Protein AF-A0A7Y5Q8G9-F1 (afdb_monomer_lite)

Foldseek 3Di:
DDDDDAQVVPVHDDDAFDKDFAKDWDDDPVDPDIDIPFDDDPDRPDSVGTDIDHD

Radius of gyration: 13.32 Å; chains: 1; bounding box: 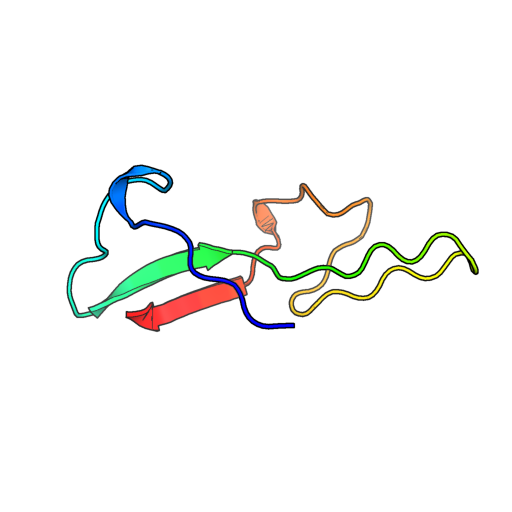28×17×36 Å

Secondary structure (DSSP, 8-state):
------GGGGTSPPPTT-EEEE--EEEETTTTEEEESS--SS-S--GGGPEEEE-

Sequence (55 aa):
MEIAIPWREIGGRPAAGSSRRANLCRQRRAVPELSCWSTTVSGFIEPARFGVWSF

Structure (mmCIF, N/CA/C/O backbone):
data_AF-A0A7Y5Q8G9-F1
#
_entry.id   AF-A0A7Y5Q8G9-F1
#
loop_
_atom_site.group_PDB
_atom_site.id
_atom_site.type_symbol
_atom_site.label_atom_id
_atom_site.label_alt_id
_atom_site.label_comp_id
_atom_site.label_asym_id
_atom_site.label_entity_id
_atom_site.label_seq_id
_atom_site.pdbx_PDB_ins_code
_atom_site.Cartn_x
_atom_site.Cartn_y
_atom_site.Cartn_z
_atom_site.occupancy
_atom_site.B_iso_or_equiv
_atom_site.auth_seq_id
_atom_site.auth_comp_id
_atom_site.auth_asym_id
_atom_site.auth_atom_id
_atom_site.pdbx_PDB_model_num
ATOM 1 N N . MET A 1 1 ? -9.709 1.136 -18.204 1.00 86.25 1 MET A N 1
ATOM 2 C CA . MET A 1 1 ? -10.039 -0.187 -17.636 1.00 86.25 1 MET A CA 1
ATOM 3 C C . MET A 1 1 ? -10.489 0.051 -16.216 1.00 86.25 1 MET A C 1
ATOM 5 O O . MET A 1 1 ? -9.807 0.785 -15.515 1.00 86.25 1 MET A O 1
ATOM 9 N N . GLU A 1 2 ? -11.611 -0.531 -15.826 1.00 94.94 2 GLU A N 1
ATOM 10 C CA . GLU A 1 2 ? -12.098 -0.519 -14.449 1.00 94.94 2 GLU A CA 1
ATOM 11 C C . GLU A 1 2 ? -12.045 -1.950 -13.914 1.00 94.94 2 GLU A C 1
ATOM 13 O O . GLU A 1 2 ? -12.280 -2.895 -14.672 1.00 94.94 2 GLU A O 1
ATOM 18 N N . ILE A 1 3 ? -11.681 -2.113 -12.640 1.00 95.50 3 ILE A N 1
ATOM 19 C CA . ILE A 1 3 ? -11.663 -3.415 -11.971 1.00 95.50 3 ILE A CA 1
ATOM 20 C C . ILE A 1 3 ? -12.384 -3.299 -10.630 1.00 95.50 3 ILE A C 1
ATOM 22 O O . ILE A 1 3 ? -12.214 -2.312 -9.917 1.00 95.50 3 ILE A O 1
ATOM 26 N N . ALA A 1 4 ? -13.122 -4.341 -10.262 1.00 96.31 4 ALA A N 1
ATOM 27 C CA . ALA A 1 4 ? -13.700 -4.498 -8.936 1.00 96.31 4 ALA A CA 1
ATOM 28 C C . ALA A 1 4 ? -13.240 -5.840 -8.359 1.00 96.31 4 ALA A C 1
ATOM 30 O O . ALA A 1 4 ? -13.531 -6.895 -8.921 1.00 96.31 4 ALA A O 1
ATOM 31 N N . ILE A 1 5 ? -12.504 -5.801 -7.247 1.00 95.00 5 ILE A N 1
ATOM 32 C CA . ILE A 1 5 ? -12.027 -6.999 -6.547 1.00 95.00 5 ILE A CA 1
ATOM 33 C C . ILE A 1 5 ? -12.910 -7.202 -5.311 1.00 95.00 5 ILE A C 1
ATOM 35 O O . ILE A 1 5 ? -12.958 -6.311 -4.458 1.00 95.00 5 ILE A O 1
ATOM 39 N N . PRO A 1 6 ? -13.613 -8.341 -5.172 1.00 97.38 6 PRO A N 1
ATOM 40 C CA . PRO A 1 6 ? -14.412 -8.596 -3.983 1.00 97.38 6 PRO A CA 1
ATOM 41 C C . PRO A 1 6 ? -13.528 -8.671 -2.736 1.00 97.38 6 PRO A C 1
ATOM 43 O O . PRO A 1 6 ? -12.536 -9.394 -2.707 1.00 97.38 6 PRO A O 1
ATOM 46 N N . TRP A 1 7 ? -13.933 -7.988 -1.663 1.00 95.56 7 TRP A N 1
ATOM 47 C CA . TRP A 1 7 ? -13.162 -7.931 -0.415 1.00 95.56 7 TRP A CA 1
ATOM 48 C C . TRP A 1 7 ? -12.805 -9.305 0.162 1.00 95.56 7 TRP A C 1
ATOM 50 O O . TRP A 1 7 ? -11.717 -9.482 0.703 1.00 95.56 7 TRP A O 1
ATOM 60 N N . ARG A 1 8 ? -13.699 -10.290 0.021 1.00 96.88 8 ARG A N 1
ATOM 61 C CA . ARG A 1 8 ? -13.477 -11.668 0.489 1.00 96.88 8 ARG A CA 1
ATOM 62 C C . ARG A 1 8 ? -12.246 -12.343 -0.135 1.00 96.88 8 ARG A C 1
ATOM 64 O O . ARG A 1 8 ? -11.633 -13.160 0.534 1.00 96.88 8 ARG A O 1
ATOM 71 N N . GLU A 1 9 ? -11.850 -11.958 -1.349 1.00 96.88 9 GLU A N 1
ATOM 72 C CA . GLU A 1 9 ? -10.692 -12.538 -2.049 1.00 96.88 9 GLU A CA 1
ATOM 73 C C . GLU A 1 9 ? -9.357 -11.958 -1.550 1.00 96.88 9 GLU A C 1
ATOM 75 O O . GLU A 1 9 ? -8.289 -12.480 -1.851 1.00 96.88 9 GLU A O 1
ATOM 80 N N . ILE A 1 10 ? -9.402 -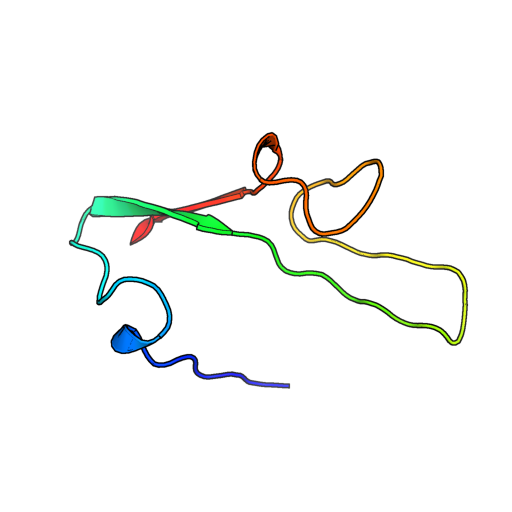10.857 -0.790 1.00 93.69 10 ILE A N 1
ATOM 81 C CA . ILE A 1 10 ? -8.223 -10.088 -0.366 1.00 93.69 10 ILE A CA 1
ATOM 82 C C . ILE A 1 10 ? -8.235 -9.800 1.140 1.00 93.69 10 ILE A C 1
ATOM 84 O O . ILE A 1 10 ? -7.930 -8.692 1.585 1.00 93.69 10 ILE A O 1
ATOM 88 N N . GLY A 1 11 ? -8.615 -10.797 1.940 1.00 93.94 11 GLY A N 1
ATOM 89 C CA . GLY A 1 11 ? -8.554 -10.719 3.404 1.00 93.94 11 GLY A CA 1
ATOM 90 C C . GLY A 1 11 ? -9.706 -9.944 4.052 1.00 93.94 11 GLY A C 1
ATOM 91 O O . GLY A 1 11 ? -9.550 -9.396 5.140 1.00 93.94 11 GLY A O 1
ATOM 92 N N . GLY A 1 12 ? -10.861 -9.862 3.389 1.00 96.75 12 GLY A N 1
ATOM 93 C CA . GLY A 1 12 ? -12.068 -9.223 3.916 1.00 96.75 12 GLY A CA 1
ATOM 94 C C . GLY A 1 12 ? -12.104 -7.713 3.696 1.00 96.75 12 GLY A C 1
ATOM 95 O O . GLY A 1 12 ? -11.234 -7.139 3.039 1.00 96.75 12 GLY A O 1
ATOM 96 N N . ARG A 1 13 ? -13.149 -7.054 4.206 1.00 96.44 13 ARG A N 1
ATOM 97 C CA . ARG A 1 13 ? -13.302 -5.596 4.102 1.00 96.44 13 ARG A CA 1
ATOM 98 C C . ARG A 1 13 ? -12.375 -4.924 5.127 1.00 96.44 13 ARG A C 1
ATOM 100 O O . ARG A 1 13 ? -12.406 -5.335 6.285 1.00 96.44 13 ARG A O 1
ATOM 107 N N . PRO A 1 14 ? -11.556 -3.928 4.743 1.00 96.31 14 PRO A N 1
ATOM 108 C CA . PRO A 1 14 ? -10.754 -3.182 5.709 1.00 96.31 14 PRO A CA 1
ATOM 109 C C . PRO A 1 14 ? -11.657 -2.446 6.707 1.00 96.31 14 PRO A C 1
ATOM 111 O O . PRO A 1 14 ? -12.732 -1.965 6.345 1.00 96.31 14 PRO A O 1
ATOM 114 N N . ALA A 1 15 ? -11.221 -2.369 7.965 1.00 96.88 15 ALA A N 1
ATOM 115 C CA . ALA A 1 15 ? -11.873 -1.530 8.962 1.00 96.88 15 ALA A CA 1
ATOM 116 C C . ALA A 1 15 ? -11.648 -0.046 8.629 1.00 96.88 15 ALA A C 1
ATOM 118 O O . ALA A 1 15 ? -10.631 0.306 8.027 1.00 96.88 15 ALA A O 1
ATOM 119 N N . ALA A 1 16 ? -12.572 0.818 9.044 1.00 96.38 16 ALA A N 1
ATOM 120 C CA . ALA A 1 16 ? -12.388 2.261 8.912 1.00 96.38 16 ALA A CA 1
ATOM 121 C C . ALA A 1 16 ? -11.143 2.717 9.695 1.00 96.38 16 ALA A C 1
ATOM 123 O O . ALA A 1 16 ? -10.918 2.275 10.823 1.00 96.38 16 ALA A O 1
ATOM 124 N N . GLY A 1 17 ? -10.327 3.571 9.086 1.00 97.12 17 GLY A N 1
ATOM 125 C CA . GLY A 1 17 ? -9.039 4.026 9.605 1.00 97.12 17 GLY A CA 1
ATOM 126 C C . GLY A 1 17 ? -7.895 3.018 9.448 1.00 97.12 17 GLY A C 1
ATOM 127 O O . GLY A 1 17 ? -6.767 3.320 9.841 1.00 97.12 17 GLY A O 1
ATOM 128 N N . SER A 1 18 ? -8.143 1.821 8.904 1.00 97.44 18 SER A N 1
ATOM 129 C CA . SER A 1 18 ? -7.086 0.824 8.702 1.00 97.44 18 SER A CA 1
ATOM 130 C C . SER A 1 18 ? -6.299 1.077 7.420 1.00 97.44 18 SER A C 1
ATOM 132 O O . SER A 1 18 ? -6.731 1.795 6.517 1.00 97.44 18 SER A O 1
ATOM 134 N N . SER A 1 19 ? -5.122 0.461 7.330 1.00 97.00 19 SER A N 1
ATOM 135 C CA . SER A 1 19 ? -4.289 0.539 6.137 1.00 97.00 19 SER A CA 1
ATOM 136 C C . SER A 1 19 ? -3.969 -0.834 5.562 1.00 97.00 19 SER A C 1
ATOM 138 O O . SER A 1 19 ? -3.935 -1.845 6.268 1.00 97.00 19 SER A O 1
ATOM 140 N N . ARG A 1 20 ? -3.732 -0.869 4.250 1.00 96.44 20 ARG A N 1
ATOM 141 C CA . ARG A 1 20 ? -3.213 -2.039 3.534 1.00 96.44 20 ARG A CA 1
ATOM 142 C C . ARG A 1 20 ? -2.040 -1.646 2.660 1.00 96.44 20 ARG A C 1
ATOM 144 O O . ARG A 1 20 ? -1.936 -0.505 2.219 1.00 96.44 20 ARG A O 1
ATOM 151 N N . ARG A 1 21 ? -1.175 -2.619 2.379 1.00 96.62 21 ARG A N 1
ATOM 152 C CA . ARG A 1 21 ? -0.062 -2.449 1.448 1.00 96.62 21 ARG A CA 1
ATOM 153 C C . ARG A 1 21 ? -0.421 -3.020 0.084 1.00 96.62 21 ARG A C 1
ATOM 155 O O . ARG A 1 21 ? -0.790 -4.188 -0.003 1.00 96.62 21 ARG A O 1
ATOM 162 N N . ALA A 1 22 ? -0.303 -2.207 -0.959 1.00 96.06 22 ALA A N 1
ATOM 163 C CA . ALA A 1 22 ? -0.615 -2.602 -2.329 1.00 96.06 22 ALA A CA 1
ATOM 164 C C . ALA A 1 22 ? 0.225 -1.827 -3.352 1.00 96.06 22 ALA A C 1
ATOM 166 O O . ALA A 1 22 ? 0.843 -0.805 -3.044 1.00 96.06 22 ALA A O 1
ATOM 167 N N . ASN A 1 23 ? 0.232 -2.316 -4.591 1.00 95.81 23 ASN A N 1
ATOM 168 C CA . ASN A 1 23 ? 0.813 -1.613 -5.724 1.00 95.81 23 ASN A CA 1
ATOM 169 C C . ASN A 1 23 ? -0.042 -1.818 -6.981 1.00 95.81 23 ASN A C 1
ATOM 171 O O . ASN A 1 23 ? -0.748 -2.818 -7.101 1.00 95.81 23 ASN A O 1
ATOM 175 N N . LEU A 1 24 ? 0.044 -0.872 -7.913 1.00 94.06 24 LEU A N 1
ATOM 176 C CA . LEU A 1 24 ? -0.554 -0.968 -9.240 1.00 94.06 24 LEU A CA 1
ATOM 177 C C . LEU A 1 24 ? 0.562 -0.894 -10.270 1.00 94.06 24 LEU A C 1
ATOM 179 O O . LEU A 1 24 ? 1.345 0.057 -10.284 1.00 94.06 24 LEU A O 1
ATOM 183 N N . CYS A 1 25 ? 0.622 -1.906 -11.125 1.00 92.25 25 CYS A N 1
ATOM 184 C CA . CYS A 1 25 ? 1.719 -2.103 -12.056 1.00 92.25 25 CYS A CA 1
ATOM 185 C C . CYS A 1 25 ? 1.187 -2.302 -13.474 1.00 92.25 25 CYS A C 1
ATOM 187 O O . CYS A 1 25 ? 0.153 -2.937 -13.685 1.00 92.25 25 CYS A O 1
ATOM 189 N N . ARG A 1 26 ? 1.924 -1.797 -14.462 1.00 88.75 26 ARG A N 1
ATOM 190 C CA . ARG A 1 26 ? 1.661 -2.007 -15.884 1.00 88.75 26 ARG A CA 1
ATOM 191 C C . ARG A 1 26 ? 2.774 -2.853 -16.481 1.00 88.75 26 ARG A C 1
ATOM 193 O O . ARG A 1 26 ? 3.906 -2.394 -16.609 1.00 88.75 26 ARG A O 1
ATOM 200 N N . GLN A 1 27 ? 2.420 -4.060 -16.913 1.00 85.56 27 GLN A N 1
ATO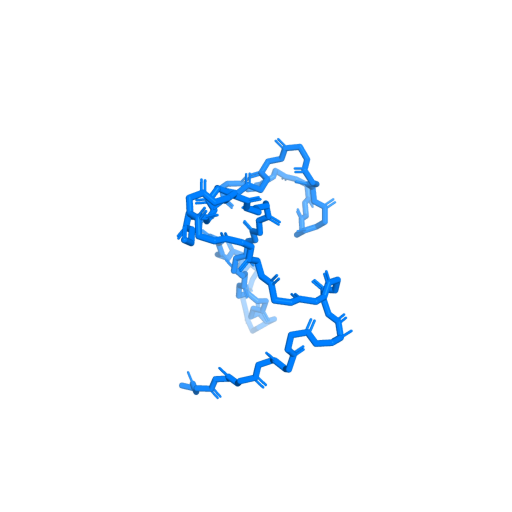M 201 C CA . GLN A 1 27 ? 3.318 -4.958 -17.635 1.00 85.56 27 GLN A CA 1
ATOM 202 C C . GLN A 1 27 ? 3.0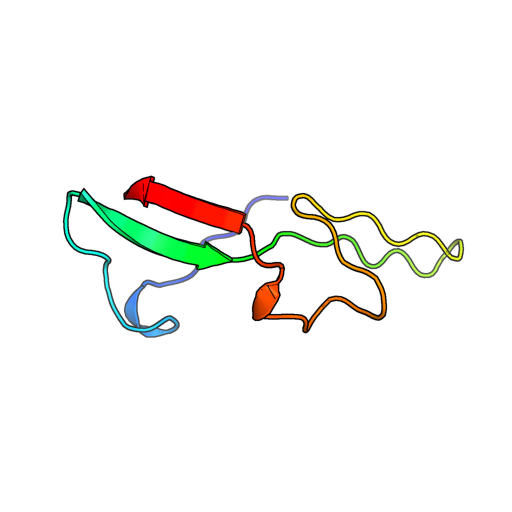58 -4.877 -19.143 1.00 85.56 27 GLN A C 1
ATOM 204 O O . GLN A 1 27 ? 2.371 -5.728 -19.710 1.00 85.56 27 GLN A O 1
ATOM 209 N N . ARG A 1 28 ? 3.570 -3.846 -19.825 1.00 77.06 28 ARG A N 1
ATOM 210 C CA . ARG A 1 28 ? 3.491 -3.815 -21.293 1.00 77.06 28 ARG A CA 1
ATOM 211 C C . ARG A 1 28 ? 4.698 -4.552 -21.858 1.00 77.06 28 ARG A C 1
ATOM 213 O O . ARG A 1 28 ? 5.821 -4.163 -21.603 1.00 77.06 28 ARG A O 1
ATOM 220 N N . ARG A 1 29 ? 4.464 -5.609 -22.640 1.00 65.75 29 ARG A N 1
ATOM 221 C CA . ARG A 1 29 ? 5.540 -6.407 -23.264 1.00 65.75 29 ARG A CA 1
ATOM 222 C C . ARG A 1 29 ? 5.996 -5.891 -24.634 1.00 65.75 29 ARG A C 1
ATOM 224 O O . ARG A 1 29 ? 6.992 -6.376 -25.147 1.00 65.75 29 ARG A O 1
ATOM 231 N N . ALA A 1 30 ? 5.273 -4.939 -25.233 1.00 69.00 30 ALA A N 1
ATOM 232 C CA . ALA A 1 30 ? 5.594 -4.401 -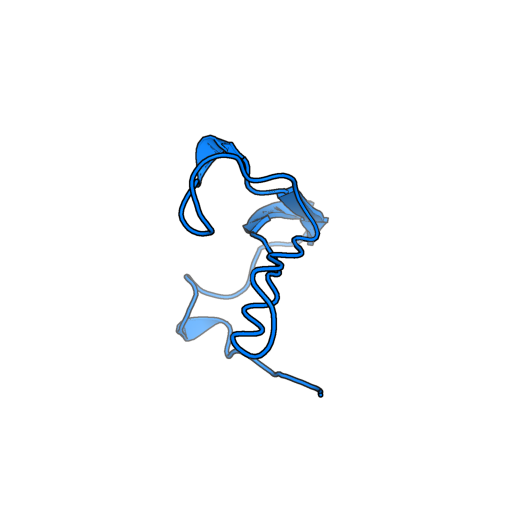26.563 1.00 69.00 30 ALA A CA 1
ATOM 233 C C . ALA A 1 30 ? 6.887 -3.559 -26.588 1.00 69.00 30 ALA A C 1
ATOM 235 O O . ALA A 1 30 ? 7.488 -3.389 -27.640 1.00 69.00 30 ALA A O 1
ATOM 236 N N . VAL A 1 31 ? 7.299 -3.044 -25.429 1.00 69.12 31 VAL A N 1
ATOM 237 C CA . VAL A 1 31 ? 8.581 -2.380 -25.163 1.00 69.12 31 VAL A CA 1
ATOM 238 C C . VAL A 1 31 ? 9.025 -2.802 -23.757 1.00 69.12 31 VAL A C 1
ATOM 240 O O . VAL A 1 31 ? 8.147 -3.115 -22.950 1.00 69.12 31 VAL A O 1
ATOM 243 N N . PRO A 1 32 ? 10.328 -2.852 -23.429 1.00 64.94 32 PRO A N 1
ATOM 244 C CA . PRO A 1 32 ? 10.815 -3.249 -22.106 1.00 64.94 32 PRO A CA 1
ATOM 245 C C . PRO A 1 32 ? 10.598 -2.126 -21.077 1.00 64.94 32 PRO A C 1
ATOM 247 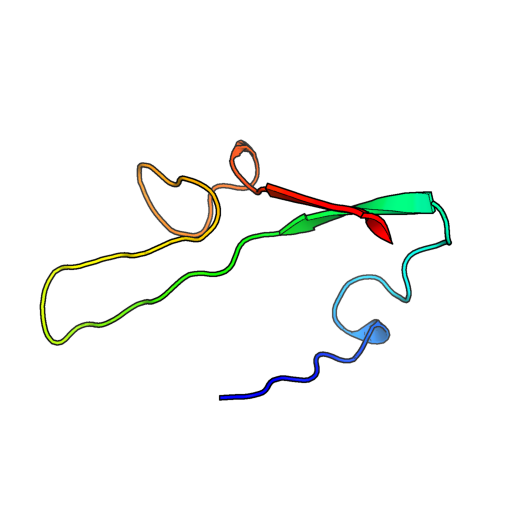O O . PRO A 1 32 ? 11.539 -1.559 -20.534 1.00 64.94 32 PRO A O 1
ATOM 250 N N . GLU A 1 33 ? 9.337 -1.779 -20.833 1.00 66.75 33 GLU A N 1
ATOM 251 C CA . GLU A 1 33 ? 8.928 -0.730 -19.909 1.00 66.75 33 GLU A CA 1
ATOM 252 C C . GLU A 1 33 ? 8.031 -1.327 -18.822 1.00 66.75 33 GLU A C 1
ATOM 254 O O . GLU A 1 33 ? 6.970 -1.898 -19.097 1.00 66.75 33 GLU A O 1
ATOM 259 N N . LEU A 1 34 ? 8.448 -1.147 -17.571 1.00 73.19 34 LEU A N 1
ATOM 260 C CA . LEU A 1 34 ? 7.629 -1.401 -16.397 1.00 73.19 34 LEU A CA 1
ATOM 261 C C . LEU A 1 34 ? 7.289 -0.053 -15.766 1.00 73.19 34 LEU A C 1
ATOM 263 O O . LEU A 1 34 ? 8.181 0.728 -15.446 1.00 73.19 34 LEU A O 1
ATOM 267 N N . SER A 1 35 ? 6.001 0.206 -15.568 1.00 86.56 35 SER A N 1
ATOM 268 C CA . SER A 1 35 ? 5.531 1.383 -14.833 1.00 86.56 35 SER A CA 1
ATOM 269 C C . SER A 1 35 ? 4.786 0.902 -13.592 1.00 86.56 35 SER A C 1
ATOM 271 O O . SER A 1 35 ? 3.969 -0.018 -13.677 1.00 86.56 35 SER A O 1
ATOM 273 N N . CYS A 1 36 ? 5.058 1.508 -12.443 1.00 92.50 36 CYS A N 1
ATOM 274 C CA . CYS A 1 36 ? 4.420 1.184 -11.170 1.00 92.50 36 CYS A CA 1
ATOM 275 C C . CYS A 1 36 ? 4.026 2.470 -10.439 1.00 92.50 36 CYS A C 1
ATOM 277 O O . CYS A 1 36 ? 4.687 3.496 -10.586 1.00 92.50 36 CYS A O 1
ATOM 279 N N . TRP A 1 37 ? 2.927 2.424 -9.683 1.00 94.94 37 TRP A N 1
ATOM 280 C CA . TRP A 1 37 ? 2.490 3.555 -8.861 1.00 94.94 37 TRP A CA 1
ATOM 281 C C . TRP A 1 37 ? 3.434 3.781 -7.676 1.00 94.94 37 TRP A C 1
ATOM 283 O O . TRP A 1 37 ? 3.876 4.901 -7.436 1.00 94.94 37 TRP A O 1
ATOM 293 N N . SER A 1 38 ? 3.767 2.710 -6.956 1.00 95.44 38 SER A N 1
ATOM 294 C CA . SER A 1 38 ? 4.802 2.712 -5.927 1.00 95.44 38 SER A CA 1
ATOM 295 C C . SER A 1 38 ? 6.049 2.002 -6.444 1.00 95.44 38 SER A C 1
ATOM 297 O O . SER A 1 38 ? 5.947 0.992 -7.142 1.00 95.44 38 SER A O 1
ATOM 299 N N . THR A 1 39 ? 7.224 2.540 -6.130 1.00 91.19 39 THR A N 1
ATOM 300 C CA . THR A 1 39 ? 8.495 2.160 -6.752 1.00 91.19 39 THR A CA 1
ATOM 301 C C . THR A 1 39 ? 8.855 0.696 -6.505 1.00 91.19 39 THR A C 1
ATOM 303 O O . THR A 1 39 ? 8.910 0.250 -5.365 1.00 91.19 39 THR A O 1
ATOM 306 N N . THR A 1 40 ? 9.213 -0.034 -7.557 1.00 89.94 40 THR A N 1
ATOM 307 C CA . THR A 1 40 ? 9.828 -1.372 -7.483 1.00 89.94 40 THR A CA 1
ATOM 308 C C . THR A 1 40 ? 11.200 -1.357 -8.152 1.00 89.94 40 THR A C 1
ATOM 310 O O . THR A 1 40 ? 11.442 -0.509 -9.008 1.00 89.94 40 THR A O 1
ATOM 313 N N . VAL A 1 41 ? 12.107 -2.258 -7.772 1.00 85.12 41 VAL A N 1
ATOM 314 C CA . VAL A 1 41 ? 13.498 -2.279 -8.265 1.00 85.12 41 VAL A CA 1
ATOM 315 C C . VAL A 1 41 ? 13.798 -3.524 -9.094 1.00 85.12 41 VAL A C 1
ATOM 317 O O . VAL A 1 41 ? 14.379 -3.410 -10.167 1.00 85.12 41 VAL A O 1
ATOM 320 N N . SER A 1 42 ? 13.408 -4.702 -8.617 1.00 84.62 42 SER A N 1
ATOM 321 C CA . SER A 1 42 ? 13.641 -5.986 -9.278 1.00 84.62 42 SER A CA 1
ATOM 322 C C . SER A 1 42 ? 12.397 -6.522 -9.986 1.00 84.62 42 SER A C 1
ATOM 324 O O . SER A 1 42 ? 12.518 -7.172 -11.023 1.00 84.62 42 SER A O 1
ATOM 326 N N . GLY A 1 43 ? 11.197 -6.246 -9.469 1.00 84.50 43 GLY A N 1
ATOM 327 C CA . GLY A 1 43 ? 9.953 -6.725 -10.065 1.00 84.50 43 GLY A CA 1
ATOM 328 C C . GLY A 1 43 ? 8.706 -6.321 -9.284 1.00 84.50 43 GLY A C 1
ATOM 329 O O . GLY A 1 43 ? 8.768 -5.677 -8.246 1.00 84.50 43 GLY A O 1
ATOM 330 N N . PHE A 1 44 ? 7.529 -6.710 -9.774 1.00 90.56 44 PHE A N 1
ATOM 331 C CA . PHE A 1 44 ? 6.269 -6.261 -9.166 1.00 90.56 44 PHE A CA 1
ATOM 332 C C . PHE A 1 44 ? 5.942 -6.899 -7.813 1.00 90.56 44 PHE A C 1
ATOM 334 O O . PHE A 1 44 ? 5.118 -6.358 -7.078 1.00 90.56 44 PHE A O 1
ATOM 341 N N . ILE A 1 45 ? 6.588 -8.012 -7.457 1.00 92.94 45 ILE A N 1
ATOM 342 C CA . ILE A 1 45 ? 6.389 -8.685 -6.169 1.00 92.94 45 ILE A CA 1
ATOM 343 C C . ILE A 1 45 ? 7.515 -8.285 -5.214 1.00 92.94 45 ILE A C 1
ATOM 345 O O . ILE A 1 45 ? 8.432 -9.050 -4.934 1.00 92.94 45 ILE A O 1
ATOM 349 N N . GLU A 1 46 ? 7.422 -7.060 -4.700 1.00 93.94 46 GLU A N 1
ATOM 350 C CA . GLU A 1 46 ? 8.312 -6.523 -3.666 1.00 93.94 46 GLU A CA 1
ATOM 351 C C . GLU A 1 46 ? 7.481 -5.947 -2.506 1.00 93.94 46 GLU A C 1
ATOM 353 O O . GLU A 1 46 ? 7.305 -4.729 -2.418 1.00 93.94 46 GLU A O 1
ATOM 358 N N . PRO A 1 47 ? 6.954 -6.789 -1.591 1.00 94.00 47 PRO A N 1
ATOM 359 C CA . PRO A 1 47 ? 6.019 -6.349 -0.549 1.00 94.00 47 PRO A CA 1
ATOM 360 C C . PRO A 1 47 ? 6.570 -5.229 0.337 1.00 94.00 47 PRO A C 1
ATOM 362 O O . PRO A 1 47 ? 5.827 -4.348 0.766 1.00 94.00 47 PRO A O 1
ATOM 365 N N . ALA A 1 48 ? 7.888 -5.220 0.564 1.00 94.94 48 ALA A N 1
ATOM 366 C CA . ALA A 1 48 ? 8.586 -4.181 1.315 1.00 94.94 48 ALA A CA 1
ATOM 367 C C . ALA A 1 48 ? 8.481 -2.787 0.672 1.00 94.94 48 ALA A C 1
ATOM 369 O O . ALA A 1 48 ? 8.616 -1.791 1.382 1.00 94.94 48 ALA A O 1
ATOM 370 N N . ARG A 1 49 ? 8.184 -2.703 -0.629 1.00 94.88 49 ARG A N 1
ATOM 371 C CA . ARG A 1 49 ? 8.061 -1.456 -1.392 1.00 94.88 49 ARG A CA 1
ATOM 372 C C . ARG A 1 49 ? 6.632 -1.087 -1.773 1.00 94.88 49 ARG A C 1
ATOM 374 O O . ARG A 1 49 ? 6.427 -0.086 -2.441 1.00 94.88 49 ARG A O 1
ATOM 381 N N . PHE A 1 50 ? 5.635 -1.862 -1.361 1.00 96.81 50 PHE A N 1
ATOM 382 C CA . PHE A 1 50 ? 4.242 -1.517 -1.633 1.00 96.81 50 PHE A CA 1
ATOM 383 C C . PHE A 1 50 ? 3.858 -0.188 -0.978 1.00 96.81 50 PHE A C 1
ATOM 385 O O . PHE A 1 50 ? 4.239 0.079 0.168 1.00 96.81 50 PHE A O 1
ATOM 392 N N . GLY A 1 51 ? 3.057 0.607 -1.684 1.00 96.81 51 GLY A N 1
ATOM 393 C CA . GLY A 1 51 ? 2.462 1.818 -1.136 1.00 96.81 51 GLY A CA 1
ATOM 394 C C . GLY A 1 51 ? 1.408 1.494 -0.080 1.00 96.81 51 GLY A C 1
ATOM 395 O O . GLY A 1 51 ? 1.009 0.339 0.091 1.00 96.81 51 GLY A O 1
ATOM 396 N N . VAL A 1 52 ? 0.961 2.524 0.635 1.00 97.38 52 VAL A N 1
ATOM 397 C CA . VAL A 1 52 ? -0.052 2.411 1.690 1.00 97.38 52 VAL A CA 1
ATOM 398 C C . VAL A 1 52 ? -1.384 2.932 1.164 1.00 97.38 52 VAL A C 1
ATOM 400 O O . VAL A 1 52 ? -1.460 4.054 0.669 1.00 97.38 52 VAL A O 1
ATOM 403 N N . TRP A 1 53 ? -2.426 2.114 1.263 1.00 96.00 53 TRP A N 1
ATOM 404 C CA . TRP A 1 53 ? -3.812 2.508 1.023 1.00 96.00 53 TRP A CA 1
ATOM 405 C C . TRP A 1 53 ? -4.516 2.649 2.365 1.00 96.00 53 TRP A C 1
ATOM 407 O O . TRP A 1 53 ? -4.536 1.692 3.141 1.00 96.00 53 TRP A O 1
ATOM 417 N N . SER A 1 54 ? -5.080 3.825 2.619 1.00 96.81 54 SER A N 1
ATOM 418 C CA . SER A 1 54 ? -5.868 4.123 3.817 1.00 96.81 54 SER A CA 1
ATOM 419 C C . SER A 1 54 ? -7.355 3.998 3.498 1.00 96.81 54 SER A C 1
ATOM 421 O O . SER A 1 54 ? -7.796 4.484 2.455 1.00 96.81 54 SER A O 1
ATOM 423 N N . PHE A 1 55 ? -8.102 3.341 4.383 1.00 94.38 55 PHE A N 1
ATOM 424 C CA . PHE A 1 55 ? -9.533 3.054 4.248 1.00 94.38 55 PHE A CA 1
ATOM 425 C C . PHE A 1 55 ? -10.343 3.641 5.397 1.00 94.38 55 PHE A C 1
ATOM 427 O O . PHE A 1 55 ? -9.754 3.867 6.474 1.00 94.38 55 PHE A O 1
#

pLDDT: mean 90.77, std 9.0, range [64.94, 97.44]